Protein AF-A0A2V4AVH8-F1 (afdb_monomer_lite)

Sequence (68 aa):
MFVAEDGVEQRVPWAFMPDVLAELGRAVLSFPSYRSQRNYPGWYWSATMGGRIGFESWVERDHLVALI

Organism: NCBI:txid588067

Foldseek 3Di:
DDQAPVRDDDDDDPVCVVVVVVVRPPDPDDQDDDPPDPADWDWDQDPVVNGIDIDGHPVVVVVVVVVD

pLDDT: mean 78.17, std 8.81, range [56.09, 89.5]

Radius of gyration: 14.02 Å; chains: 1; bounding box: 28×33×29 Å

Secondary structure (DSSP, 8-state):
-EE-TTS-EE---GGGHHHHHHHT-S--------TT-SS--EEEEETTTTEEEEESSHHHHHHHHHT-

Structure (mmCIF, N/CA/C/O backbone):
data_AF-A0A2V4AVH8-F1
#
_entry.id   AF-A0A2V4AVH8-F1
#
loop_
_atom_site.group_PDB
_atom_site.id
_atom_site.type_symbol
_atom_site.label_atom_id
_atom_site.label_alt_id
_atom_site.label_comp_id
_atom_site.label_asym_id
_atom_site.label_entity_id
_atom_site.label_seq_id
_atom_site.pdbx_PDB_ins_code
_atom_site.Cartn_x
_atom_site.Cartn_y
_atom_site.Cartn_z
_atom_site.occupancy
_atom_site.B_iso_or_equiv
_atom_site.auth_seq_id
_atom_site.auth_comp_id
_atom_site.auth_asym_id
_atom_site.auth_atom_id
_atom_site.pdbx_PDB_model_num
ATOM 1 N N . MET A 1 1 ? -1.210 -18.943 -3.140 1.00 66.06 1 MET A N 1
ATOM 2 C CA . MET A 1 1 ? -2.501 -19.017 -2.423 1.00 66.06 1 MET A CA 1
ATOM 3 C C . MET A 1 1 ? -3.128 -17.653 -2.572 1.00 66.06 1 MET A C 1
ATOM 5 O O . MET A 1 1 ? -2.421 -16.681 -2.341 1.00 66.06 1 MET A O 1
ATOM 9 N N . PHE A 1 2 ? -4.351 -17.579 -3.075 1.00 69.06 2 PHE A N 1
ATOM 10 C CA . PHE A 1 2 ? -5.072 -16.328 -3.311 1.00 69.06 2 PHE A CA 1
ATOM 11 C C . PHE A 1 2 ? -6.555 -16.555 -3.022 1.00 69.06 2 PHE A C 1
ATOM 13 O O . PHE A 1 2 ? -7.007 -17.697 -3.029 1.00 69.06 2 PHE A O 1
ATOM 20 N N . VAL A 1 3 ? -7.299 -15.487 -2.759 1.00 71.06 3 VAL A N 1
ATOM 21 C CA . VAL A 1 3 ? -8.750 -15.544 -2.557 1.00 71.06 3 VAL A CA 1
ATOM 22 C C . VAL A 1 3 ? -9.407 -15.000 -3.819 1.00 71.06 3 VAL A C 1
ATOM 24 O O . VAL A 1 3 ? -9.058 -13.905 -4.260 1.00 71.06 3 VAL A O 1
ATOM 27 N N . ALA A 1 4 ? -10.285 -15.789 -4.432 1.00 70.44 4 ALA A N 1
ATOM 28 C CA . ALA A 1 4 ? -11.029 -15.377 -5.619 1.00 70.44 4 ALA A CA 1
ATOM 29 C C . ALA A 1 4 ? -12.182 -14.420 -5.253 1.00 70.44 4 ALA A C 1
ATOM 31 O O . ALA A 1 4 ? -12.476 -14.204 -4.077 1.00 70.44 4 ALA A O 1
ATOM 32 N N . GLU A 1 5 ? -12.828 -13.815 -6.255 1.00 66.94 5 GLU A N 1
ATOM 33 C CA . GLU A 1 5 ? -13.929 -12.851 -6.052 1.00 66.94 5 GLU A CA 1
ATOM 34 C C . GLU A 1 5 ? -15.109 -13.415 -5.246 1.00 66.94 5 GLU A C 1
ATOM 36 O O . GLU A 1 5 ? -15.812 -12.675 -4.561 1.00 66.94 5 GLU A O 1
ATOM 41 N N . ASP A 1 6 ? -15.310 -14.729 -5.290 1.00 75.00 6 ASP A N 1
ATOM 42 C CA . ASP A 1 6 ? -16.314 -15.462 -4.517 1.00 75.00 6 ASP A CA 1
ATOM 43 C C . ASP A 1 6 ? -15.927 -15.665 -3.038 1.00 75.00 6 ASP A C 1
ATOM 45 O O . ASP A 1 6 ? -16.686 -16.258 -2.268 1.00 75.00 6 ASP A O 1
ATOM 49 N N . GLY A 1 7 ? -14.757 -15.171 -2.626 1.00 69.25 7 GLY A N 1
ATOM 50 C CA . GLY A 1 7 ? -14.218 -15.342 -1.282 1.00 69.25 7 GLY A CA 1
ATOM 51 C C . GLY A 1 7 ? -13.613 -16.724 -1.036 1.00 69.25 7 GLY A C 1
ATOM 52 O O . GLY A 1 7 ? -13.233 -17.023 0.099 1.00 69.25 7 GLY A O 1
ATOM 53 N N . VAL A 1 8 ? -13.507 -17.573 -2.063 1.00 77.88 8 VAL A N 1
ATOM 54 C CA . VAL A 1 8 ? -12.943 -18.916 -1.933 1.00 77.88 8 VAL A CA 1
ATOM 55 C C . VAL A 1 8 ? -11.426 -18.849 -2.033 1.00 77.88 8 VAL A C 1
ATOM 57 O O . VAL A 1 8 ? -10.846 -18.310 -2.977 1.00 77.88 8 VAL A O 1
ATOM 60 N N . GLU A 1 9 ? -10.764 -19.432 -1.041 1.00 78.94 9 GLU A N 1
ATOM 61 C CA . GLU A 1 9 ? -9.316 -19.534 -1.021 1.00 78.94 9 GLU A CA 1
ATOM 62 C C . GLU A 1 9 ? -8.828 -20.655 -1.947 1.00 78.94 9 GLU A C 1
ATOM 64 O O . GLU A 1 9 ? -9.178 -21.827 -1.792 1.00 78.94 9 GLU A O 1
ATOM 69 N N . GLN A 1 10 ? -7.973 -20.295 -2.899 1.00 79.25 10 GLN A N 1
ATOM 70 C CA . GLN A 1 10 ? -7.406 -21.200 -3.887 1.00 79.25 10 GLN A CA 1
ATOM 71 C C . GLN A 1 10 ? -5.888 -21.326 -3.714 1.00 79.25 10 GLN A C 1
ATOM 73 O O . GLN A 1 10 ? -5.133 -20.350 -3.611 1.00 79.25 10 GLN A O 1
ATOM 78 N N . ARG A 1 11 ? -5.402 -22.572 -3.708 1.00 83.19 11 ARG A N 1
ATOM 79 C CA . ARG A 1 11 ? -3.969 -22.894 -3.700 1.00 83.19 11 ARG A CA 1
ATOM 80 C C . ARG A 1 11 ? -3.539 -23.365 -5.080 1.00 83.19 11 ARG A C 1
ATOM 82 O O . ARG A 1 11 ? -3.762 -24.513 -5.440 1.00 83.19 11 ARG A O 1
ATOM 89 N N . VAL A 1 12 ? -2.848 -22.493 -5.804 1.00 82.12 12 VAL A N 1
ATOM 90 C CA . VAL A 1 12 ? -2.169 -22.842 -7.056 1.00 8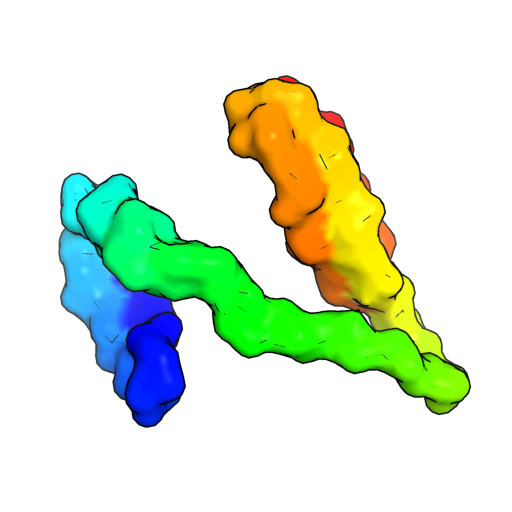2.12 12 VAL A CA 1
ATOM 91 C C . VAL A 1 12 ? -0.661 -22.994 -6.845 1.00 82.12 12 VAL A C 1
ATOM 93 O O . VAL A 1 12 ? -0.097 -22.321 -5.970 1.00 82.12 12 VAL A O 1
ATOM 96 N N . PRO A 1 13 ? 0.016 -23.852 -7.632 1.00 85.94 13 PRO A N 1
ATOM 97 C CA . PRO A 1 13 ? 1.471 -23.843 -7.719 1.00 85.94 13 PRO A CA 1
ATOM 98 C C . PRO A 1 13 ? 1.982 -22.464 -8.155 1.00 85.94 13 PRO A C 1
ATOM 100 O O . PRO A 1 13 ? 1.348 -21.792 -8.966 1.00 85.94 13 PRO A O 1
ATOM 103 N N . TRP A 1 14 ? 3.155 -22.060 -7.656 1.00 77.50 14 TRP A N 1
ATOM 104 C CA . TRP A 1 14 ? 3.736 -20.735 -7.927 1.00 77.50 14 TRP A CA 1
ATOM 105 C C . TRP A 1 14 ? 3.874 -20.420 -9.423 1.00 77.50 14 TRP A C 1
ATOM 107 O O . TRP A 1 14 ? 3.678 -19.282 -9.830 1.00 77.50 14 TRP A O 1
ATOM 117 N N . ALA A 1 15 ? 4.141 -21.439 -10.245 1.00 86.50 15 ALA A N 1
ATOM 118 C CA . ALA A 1 15 ? 4.253 -21.307 -11.697 1.00 86.50 15 ALA A CA 1
ATOM 119 C C . ALA A 1 15 ? 2.995 -20.729 -12.375 1.00 86.50 15 ALA A C 1
ATOM 121 O O . ALA A 1 15 ? 3.124 -20.126 -13.430 1.00 86.50 15 ALA A O 1
ATOM 122 N N . PHE A 1 16 ? 1.815 -20.872 -11.762 1.00 81.00 16 PHE A N 1
ATOM 123 C CA . PHE A 1 16 ? 0.538 -20.373 -12.287 1.00 81.00 16 PHE A CA 1
ATOM 124 C C . PHE A 1 16 ? 0.122 -19.018 -11.693 1.00 81.00 16 PHE A C 1
ATOM 126 O O . PHE A 1 16 ? -0.921 -18.479 -12.052 1.00 81.00 16 PHE A O 1
ATOM 133 N N . MET A 1 17 ? 0.909 -18.444 -10.772 1.00 75.50 17 MET A N 1
ATOM 134 C CA . 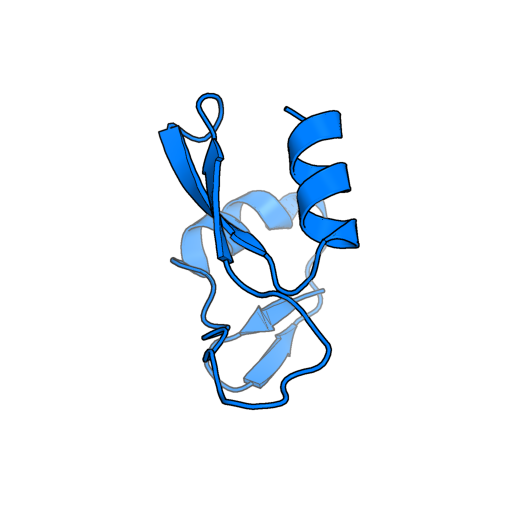MET A 1 17 ? 0.617 -17.113 -10.222 1.00 75.50 17 MET A CA 1
ATOM 135 C C . MET A 1 17 ? 0.526 -16.002 -11.280 1.00 75.50 17 MET A C 1
ATOM 137 O O . MET A 1 17 ? -0.325 -15.136 -11.093 1.00 75.50 17 MET A O 1
ATOM 141 N N . PRO A 1 18 ? 1.332 -15.984 -12.363 1.00 75.94 18 PRO A N 1
ATOM 142 C CA . PRO A 1 18 ? 1.208 -14.964 -13.404 1.00 75.94 18 PRO A CA 1
ATOM 143 C C . PRO A 1 18 ? -0.166 -14.972 -14.084 1.00 75.94 18 PRO A C 1
ATOM 145 O O . PRO A 1 18 ? -0.769 -13.912 -14.235 1.00 75.94 18 PRO A O 1
ATOM 148 N N . ASP A 1 19 ? -0.684 -16.153 -14.433 1.00 78.81 19 ASP A N 1
ATOM 149 C CA . ASP A 1 19 ? -2.005 -16.313 -15.054 1.00 78.81 19 ASP A CA 1
ATOM 150 C C . ASP A 1 19 ? -3.127 -15.908 -14.092 1.00 78.81 19 ASP A C 1
ATOM 152 O O . ASP A 1 19 ? -4.051 -15.190 -14.465 1.00 78.81 19 ASP A O 1
ATOM 156 N N . VAL A 1 20 ? -2.994 -16.279 -12.816 1.00 72.50 20 VAL A N 1
ATOM 157 C CA . VAL A 1 20 ? -3.927 -15.873 -11.758 1.00 72.50 20 VAL A CA 1
ATOM 158 C C . VAL A 1 20 ? -3.931 -14.357 -11.548 1.00 72.50 20 VAL A C 1
ATOM 160 O O . VAL A 1 20 ? -4.991 -13.765 -11.390 1.00 72.50 20 VAL A O 1
ATOM 163 N N . LEU A 1 21 ? -2.768 -13.702 -11.551 1.00 70.75 21 LEU A N 1
ATOM 164 C CA . LEU A 1 21 ? -2.664 -12.241 -11.447 1.00 70.75 21 LEU A CA 1
ATOM 165 C C . LEU A 1 21 ? -3.305 -11.532 -12.645 1.00 70.75 21 LEU A C 1
ATOM 167 O O . LEU A 1 21 ? -3.863 -10.449 -12.479 1.00 70.75 21 LEU A O 1
ATOM 171 N N . ALA A 1 22 ? -3.232 -12.136 -13.833 1.00 69.12 22 ALA A N 1
ATOM 172 C CA . ALA A 1 22 ? -3.902 -11.624 -15.021 1.00 69.12 22 ALA A CA 1
ATOM 173 C C . ALA A 1 22 ? -5.432 -11.784 -14.935 1.00 69.12 22 ALA A C 1
ATOM 175 O O . ALA A 1 22 ? -6.152 -10.868 -15.333 1.00 69.12 22 ALA A O 1
ATOM 176 N N . GLU A 1 23 ? -5.927 -12.903 -14.390 1.00 68.56 23 GLU A N 1
ATOM 177 C CA . GLU A 1 23 ? -7.365 -13.165 -14.210 1.00 68.56 23 GLU A CA 1
ATOM 178 C C . GLU A 1 23 ? -8.008 -12.383 -13.060 1.00 68.56 23 GLU A C 1
ATOM 180 O O . GLU A 1 23 ? -9.135 -11.919 -13.206 1.00 68.56 23 GLU A O 1
ATOM 185 N N . LEU A 1 24 ? -7.310 -12.202 -11.933 1.00 64.06 24 LEU A N 1
ATOM 186 C CA . LEU A 1 24 ? -7.859 -11.547 -10.735 1.00 64.06 24 LEU A CA 1
ATOM 187 C C . LEU A 1 24 ? -8.239 -10.071 -10.949 1.00 64.06 24 LEU A C 1
ATOM 189 O O . LEU A 1 24 ? -8.864 -9.469 -10.076 1.00 64.06 24 LEU A O 1
ATOM 193 N N . GLY A 1 25 ? -7.890 -9.475 -12.093 1.00 62.91 25 GLY A N 1
ATOM 194 C CA . GLY A 1 25 ? -8.258 -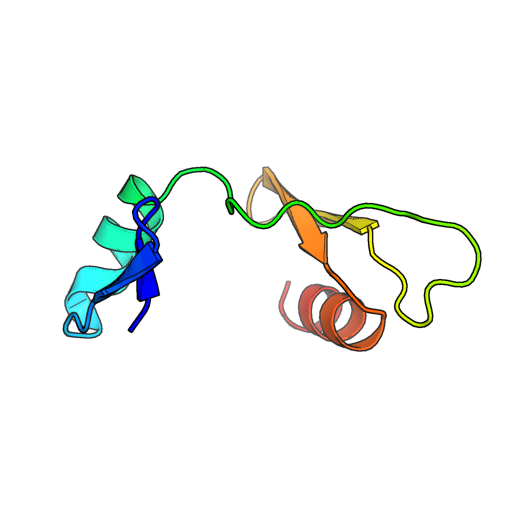8.101 -12.414 1.00 62.91 25 GLY A CA 1
ATOM 195 C C . GLY A 1 25 ? -7.727 -7.090 -11.387 1.00 62.91 25 GLY A C 1
ATOM 196 O O . GLY A 1 25 ? -6.735 -7.323 -10.696 1.00 62.91 25 GLY A O 1
ATOM 197 N N . ARG A 1 26 ? -8.359 -5.908 -11.297 1.00 57.06 26 ARG A N 1
ATOM 198 C CA . ARG A 1 26 ? -7.999 -4.922 -10.260 1.00 57.06 26 ARG A CA 1
ATOM 199 C C . ARG A 1 26 ? -8.229 -5.537 -8.883 1.00 57.06 26 ARG A C 1
ATOM 201 O O . ARG A 1 26 ? -9.310 -6.054 -8.635 1.00 57.06 26 ARG A O 1
ATOM 208 N N . ALA A 1 27 ? -7.261 -5.359 -7.983 1.00 56.09 27 ALA A N 1
ATOM 209 C CA . ALA A 1 27 ? -7.393 -5.719 -6.576 1.00 56.09 27 ALA A CA 1
ATOM 210 C C . ALA A 1 27 ? -8.773 -5.301 -6.028 1.00 56.09 27 ALA A C 1
ATOM 212 O O . ALA A 1 27 ? -9.122 -4.119 -6.034 1.00 56.09 27 ALA A O 1
ATOM 213 N N . VAL A 1 28 ? -9.554 -6.290 -5.587 1.00 56.12 28 VAL A N 1
ATOM 214 C CA . VAL A 1 28 ? -10.948 -6.135 -5.123 1.00 56.12 28 VAL A CA 1
ATOM 215 C C . VAL A 1 28 ? -11.021 -5.482 -3.737 1.00 56.12 28 VAL A C 1
ATOM 217 O O . VAL A 1 28 ? -12.088 -5.068 -3.285 1.00 56.12 28 VAL A O 1
ATOM 220 N N . LEU A 1 29 ? -9.884 -5.332 -3.054 1.00 66.06 29 LEU A N 1
ATOM 221 C CA . LEU A 1 29 ? -9.829 -4.663 -1.763 1.00 66.06 29 LEU A CA 1
ATOM 222 C C . LEU A 1 29 ? -10.032 -3.155 -1.955 1.00 66.06 29 LEU A C 1
ATOM 224 O O . LEU A 1 29 ? -9.131 -2.401 -2.316 1.00 66.06 29 LEU A O 1
ATOM 228 N N . SER A 1 30 ? -11.266 -2.714 -1.722 1.00 65.12 30 SER A N 1
ATOM 229 C CA . SER A 1 30 ? -11.550 -1.310 -1.462 1.00 65.12 30 SER A CA 1
ATOM 230 C C . SER A 1 30 ? -10.881 -0.924 -0.143 1.00 65.12 30 SER A C 1
ATOM 232 O O . SER A 1 30 ? -11.105 -1.579 0.872 1.00 65.12 30 SER A O 1
ATOM 234 N N . PHE A 1 31 ? -10.094 0.153 -0.148 1.00 70.00 31 PHE A N 1
ATOM 235 C CA . PHE A 1 31 ? -9.486 0.728 1.054 1.00 70.00 31 PHE A CA 1
ATOM 236 C C . PHE A 1 31 ? -10.225 2.023 1.423 1.00 70.00 31 PHE A C 1
ATOM 238 O O . PHE A 1 31 ? -9.766 3.120 1.084 1.00 70.00 31 PHE A O 1
ATOM 245 N N . PRO A 1 32 ? -11.424 1.939 2.033 1.00 71.81 32 PRO A N 1
ATOM 246 C CA . PRO A 1 32 ? -12.218 3.118 2.336 1.00 71.81 32 PRO A CA 1
ATOM 247 C C . PRO A 1 32 ? -11.484 4.003 3.343 1.00 71.81 32 PRO A C 1
ATOM 249 O O . PRO A 1 32 ? -10.959 3.521 4.346 1.00 71.81 32 PRO A O 1
ATOM 252 N N . SER A 1 33 ? -11.479 5.309 3.081 1.00 72.44 33 SER A N 1
ATOM 253 C CA . SER A 1 33 ? -10.977 6.313 4.018 1.00 72.44 33 SER A CA 1
ATOM 254 C C . SER A 1 33 ? -12.116 6.796 4.913 1.00 72.44 33 SER A C 1
ATOM 256 O O . SER A 1 33 ? -13.107 7.333 4.417 1.00 72.44 33 SER A O 1
ATOM 258 N N . TYR A 1 34 ? -11.981 6.645 6.230 1.00 80.12 34 TYR A N 1
ATOM 259 C CA . TYR A 1 34 ? -12.959 7.157 7.199 1.00 80.12 34 TYR A CA 1
ATOM 260 C C . TYR A 1 34 ? -12.292 7.896 8.364 1.00 80.12 34 TYR A C 1
ATOM 262 O O . TYR A 1 34 ? -11.114 7.719 8.674 1.00 80.12 34 TYR A O 1
ATOM 270 N N . ARG A 1 35 ? -13.052 8.785 9.018 1.00 80.00 35 ARG A N 1
ATOM 271 C CA . ARG A 1 35 ? -12.544 9.589 10.140 1.00 80.00 35 ARG A CA 1
ATOM 272 C C . ARG A 1 35 ? -12.098 8.669 11.287 1.00 80.00 35 ARG A C 1
ATOM 274 O O . ARG A 1 35 ? -12.821 7.749 11.654 1.00 80.00 35 ARG A O 1
ATOM 281 N N . SER A 1 36 ? -10.933 8.967 11.867 1.00 86.25 36 SER A N 1
ATOM 282 C CA . SER A 1 36 ? -10.300 8.221 12.975 1.00 86.25 36 SER A CA 1
ATOM 283 C C . SER A 1 36 ? -9.732 6.844 12.616 1.00 86.25 36 SER A C 1
ATOM 285 O O . SER A 1 36 ? -9.396 6.061 13.507 1.00 86.25 36 SER A O 1
ATOM 287 N N . GLN A 1 37 ? -9.591 6.547 11.327 1.00 85.25 37 GLN A N 1
ATOM 288 C CA . GLN A 1 37 ? -8.864 5.375 10.869 1.00 85.25 37 GLN A CA 1
ATOM 289 C C . GLN A 1 37 ? -7.385 5.459 11.293 1.00 85.25 37 GLN A C 1
ATOM 291 O O . GLN A 1 37 ? -6.765 6.520 11.238 1.00 85.25 37 GLN A O 1
ATOM 296 N N . ARG A 1 38 ? -6.841 4.342 11.795 1.00 84.44 38 ARG A N 1
ATOM 297 C CA . ARG A 1 38 ? -5.459 4.270 12.312 1.00 84.44 38 ARG A CA 1
ATOM 298 C C . ARG A 1 38 ? -4.426 3.966 11.234 1.00 84.44 38 ARG A C 1
ATOM 300 O O . ARG A 1 38 ? -3.245 4.233 11.436 1.00 84.44 38 ARG A O 1
ATOM 307 N N . ASN A 1 39 ? -4.865 3.364 10.137 1.00 82.94 39 ASN A N 1
ATOM 308 C CA . ASN A 1 39 ? -4.047 3.159 8.958 1.00 82.94 39 ASN A CA 1
ATOM 309 C C . ASN A 1 39 ? -4.287 4.306 7.962 1.00 82.94 39 ASN A C 1
ATOM 311 O O . ASN A 1 39 ? -5.237 5.080 8.094 1.00 82.94 39 ASN A O 1
ATOM 315 N N . TYR A 1 40 ? -3.358 4.468 7.028 1.00 82.94 40 TYR A N 1
ATOM 316 C CA . TYR A 1 40 ? -3.344 5.582 6.084 1.00 82.94 40 TYR A CA 1
ATOM 317 C C . TYR A 1 40 ? -3.413 5.006 4.673 1.00 82.94 40 TYR A C 1
ATOM 319 O O . TYR A 1 40 ? -2.369 4.869 4.034 1.00 82.94 40 TYR A O 1
ATOM 327 N N . PRO A 1 41 ? -4.615 4.627 4.209 1.00 86.94 41 PRO A N 1
ATOM 328 C CA . PRO A 1 41 ? -4.775 4.078 2.879 1.00 86.94 41 PRO A CA 1
ATOM 329 C C . PRO A 1 41 ? -4.603 5.159 1.811 1.00 86.94 41 PRO A C 1
ATOM 331 O O . PRO A 1 41 ? -4.943 6.328 2.018 1.00 86.94 41 PRO A O 1
ATOM 334 N N . GLY A 1 42 ? -4.094 4.773 0.646 1.00 86.25 42 GLY A N 1
ATOM 335 C CA . GLY A 1 42 ? -3.871 5.699 -0.455 1.00 86.25 42 GLY A CA 1
ATOM 336 C C . GLY A 1 42 ? -3.495 5.015 -1.762 1.00 86.25 42 GLY A C 1
ATOM 337 O O . GLY A 1 42 ? -3.483 3.792 -1.878 1.00 86.25 42 GLY A O 1
ATOM 338 N N . TRP A 1 43 ? -3.194 5.842 -2.763 1.00 86.75 43 TRP A N 1
ATOM 339 C CA . TRP A 1 43 ? -2.748 5.400 -4.081 1.00 86.75 43 TRP A CA 1
ATOM 340 C C . TRP A 1 43 ? -1.329 5.886 -4.344 1.00 86.75 43 TRP A C 1
ATOM 342 O O . TRP A 1 43 ? -1.007 7.051 -4.108 1.00 86.75 43 TRP A O 1
ATOM 352 N N . TYR A 1 44 ? -0.502 5.002 -4.883 1.00 85.75 44 TYR A N 1
ATOM 353 C CA . TYR A 1 44 ? 0.848 5.287 -5.343 1.00 85.75 44 TYR A CA 1
ATOM 354 C C . TYR A 1 44 ? 0.935 5.059 -6.858 1.00 85.75 44 TYR A C 1
ATOM 356 O O . TYR A 1 44 ? 0.421 4.063 -7.363 1.00 85.75 44 TYR A O 1
ATOM 364 N N . TRP A 1 45 ? 1.560 5.972 -7.606 1.00 84.31 45 TRP A N 1
ATOM 365 C CA . TRP A 1 45 ? 1.794 5.784 -9.042 1.00 84.31 45 TRP A CA 1
ATOM 366 C C . TRP A 1 45 ? 3.103 5.027 -9.273 1.00 84.31 45 TRP A C 1
ATOM 368 O O . TRP A 1 45 ? 4.176 5.561 -9.001 1.00 84.31 45 TRP A O 1
ATOM 378 N N . SER A 1 46 ? 3.018 3.812 -9.812 1.00 84.62 46 SER A N 1
ATOM 379 C CA . SER A 1 46 ? 4.174 3.019 -10.224 1.00 84.62 46 SER A CA 1
ATOM 380 C C . SER A 1 46 ? 4.463 3.239 -11.703 1.00 84.62 46 SER A C 1
ATOM 382 O O . SER A 1 46 ? 3.640 2.917 -12.561 1.00 84.62 46 SER A O 1
ATOM 384 N N . ALA A 1 47 ? 5.655 3.760 -12.002 1.00 85.62 47 ALA A N 1
ATOM 385 C CA . ALA A 1 47 ? 6.137 3.880 -13.375 1.00 85.62 47 ALA A CA 1
ATOM 386 C C . ALA A 1 47 ? 6.385 2.499 -14.007 1.00 85.62 47 ALA A C 1
ATOM 388 O O . ALA A 1 47 ? 6.020 2.287 -15.159 1.00 85.62 47 ALA A O 1
ATOM 389 N N . THR A 1 48 ? 6.925 1.550 -13.237 1.00 80.50 48 THR A N 1
ATOM 390 C CA . THR A 1 48 ? 7.251 0.188 -13.692 1.00 80.50 48 THR A CA 1
ATOM 391 C C . THR A 1 48 ? 6.007 -0.612 -14.074 1.00 80.50 48 THR A C 1
ATOM 393 O O . THR A 1 48 ? 6.018 -1.326 -15.072 1.00 80.50 48 THR A O 1
ATOM 396 N N . MET A 1 49 ? 4.911 -0.460 -13.323 1.00 80.19 49 MET A N 1
ATOM 397 C CA . MET A 1 49 ? 3.616 -1.069 -13.661 1.00 80.19 49 MET A CA 1
ATOM 398 C C . MET A 1 49 ? 2.730 -0.164 -14.534 1.00 80.19 49 MET A C 1
ATOM 400 O O . MET A 1 49 ? 1.638 -0.574 -14.919 1.00 80.19 49 MET A O 1
ATOM 404 N N . GLY A 1 50 ? 3.161 1.069 -14.829 1.00 84.19 50 GLY A N 1
ATOM 405 C CA . GLY A 1 50 ? 2.393 2.041 -15.613 1.00 84.19 50 GLY A CA 1
ATOM 406 C C . GLY A 1 50 ? 1.016 2.372 -15.023 1.00 84.19 50 GLY A C 1
ATOM 407 O O . GLY A 1 50 ? 0.069 2.613 -15.772 1.00 84.19 50 GLY A O 1
ATOM 408 N N . GLY A 1 51 ? 0.869 2.343 -13.695 1.00 84.75 51 GLY A N 1
ATOM 409 C CA . GLY A 1 51 ? -0.448 2.372 -13.061 1.00 84.75 51 GLY A CA 1
ATOM 410 C C . GLY A 1 51 ? -0.454 2.764 -11.587 1.00 84.75 51 GLY A C 1
ATOM 411 O 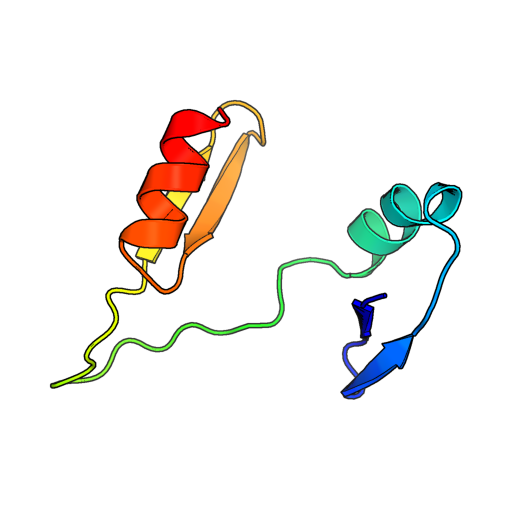O . GLY A 1 51 ? 0.582 3.000 -10.969 1.00 84.75 51 GLY A O 1
ATOM 412 N N . ARG A 1 52 ? -1.662 2.851 -11.014 1.00 85.94 52 ARG A N 1
ATOM 413 C CA . ARG A 1 52 ? -1.865 3.140 -9.587 1.00 85.94 52 ARG A CA 1
ATOM 414 C C . ARG A 1 52 ? -1.915 1.841 -8.792 1.00 85.94 52 ARG A C 1
ATOM 416 O O . ARG A 1 52 ? -2.744 0.985 -9.084 1.00 85.94 52 ARG A O 1
ATOM 423 N N . ILE A 1 53 ? -1.082 1.748 -7.766 1.00 84.56 53 ILE A N 1
ATOM 424 C CA . ILE A 1 53 ? -1.064 0.667 -6.782 1.00 84.56 53 ILE A CA 1
ATOM 425 C C . ILE A 1 53 ? -1.665 1.215 -5.487 1.00 84.56 53 ILE A C 1
ATOM 427 O O . ILE A 1 53 ? -1.280 2.295 -5.033 1.00 84.56 53 ILE A O 1
ATOM 431 N N . GLY A 1 54 ? -2.650 0.518 -4.928 1.00 84.12 54 GLY A N 1
ATOM 432 C CA . GLY A 1 54 ? -3.231 0.877 -3.636 1.00 84.12 54 GLY A CA 1
ATOM 433 C C . GLY A 1 54 ? -2.365 0.368 -2.485 1.00 84.12 54 GLY A C 1
ATOM 434 O O . GLY A 1 54 ? -1.733 -0.678 -2.611 1.00 84.12 54 GLY A O 1
ATOM 435 N N . PHE A 1 55 ? -2.333 1.105 -1.382 1.00 85.56 55 PHE A N 1
ATO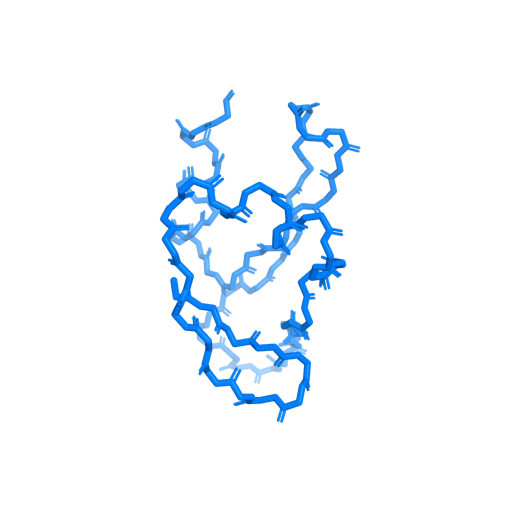M 436 C CA . PHE A 1 55 ? -1.712 0.680 -0.125 1.00 85.56 55 PHE A CA 1
ATOM 437 C C . PHE A 1 55 ? -2.650 0.988 1.041 1.00 85.56 55 PHE A C 1
ATOM 439 O O . PHE A 1 55 ? -3.408 1.959 0.970 1.00 85.56 55 PHE A O 1
ATOM 446 N N . GLU A 1 56 ? -2.589 0.200 2.115 1.00 85.44 56 GLU A N 1
ATOM 447 C CA . GLU A 1 56 ? -3.451 0.366 3.297 1.00 85.44 56 GLU A CA 1
ATOM 448 C C . GLU A 1 56 ? -2.749 1.114 4.431 1.00 85.44 56 GLU A C 1
ATOM 450 O O . GLU A 1 56 ? -3.390 1.706 5.305 1.00 85.44 56 GLU A O 1
ATOM 455 N N . SER A 1 57 ? -1.420 1.123 4.414 1.00 85.94 57 SER A N 1
ATOM 456 C CA . SER A 1 57 ? -0.584 1.689 5.461 1.00 85.94 57 SER A CA 1
ATOM 457 C C . SER A 1 57 ? 0.690 2.340 4.922 1.00 85.94 57 SER A C 1
ATOM 459 O O . SER A 1 57 ? 1.158 2.063 3.818 1.00 85.94 57 SER A O 1
ATOM 461 N N . TRP A 1 58 ? 1.302 3.183 5.759 1.00 86.12 58 TRP A N 1
ATOM 462 C CA . TRP A 1 58 ? 2.618 3.763 5.480 1.00 86.12 58 TRP A CA 1
ATOM 463 C C . TRP A 1 58 ? 3.704 2.707 5.302 1.00 86.12 58 TRP A C 1
ATOM 465 O O . TRP A 1 58 ? 4.529 2.844 4.411 1.00 86.12 58 TRP A O 1
ATOM 475 N N . VAL A 1 59 ? 3.655 1.626 6.084 1.00 89.50 59 VAL A N 1
ATOM 476 C CA . VAL A 1 59 ? 4.625 0.529 5.977 1.00 89.50 59 VAL A CA 1
ATOM 477 C C . VAL A 1 59 ? 4.549 -0.133 4.604 1.00 89.50 59 VAL A C 1
ATOM 479 O O . VAL A 1 59 ? 5.579 -0.416 4.000 1.00 89.50 59 VAL A O 1
ATOM 482 N N . GLU A 1 60 ? 3.351 -0.368 4.074 1.00 87.88 60 GLU A N 1
ATOM 483 C CA . GLU A 1 60 ? 3.200 -0.911 2.719 1.00 87.88 60 GLU A CA 1
ATOM 484 C C . GLU A 1 60 ? 3.658 0.086 1.659 1.00 87.88 60 GLU A C 1
ATOM 486 O O . GLU A 1 60 ? 4.351 -0.303 0.722 1.00 87.88 60 GLU A O 1
ATOM 491 N N . ARG A 1 61 ? 3.340 1.377 1.826 1.00 87.69 61 ARG A N 1
ATOM 492 C CA . ARG A 1 61 ? 3.840 2.426 0.929 1.00 87.69 61 ARG A CA 1
ATOM 493 C C . ARG A 1 61 ? 5.371 2.440 0.888 1.00 87.69 61 ARG A C 1
ATOM 495 O O . ARG A 1 61 ? 5.933 2.527 -0.200 1.00 87.69 61 ARG A O 1
ATOM 502 N N . ASP A 1 62 ? 6.037 2.369 2.037 1.00 88.56 62 ASP A N 1
ATOM 503 C CA . ASP A 1 62 ? 7.501 2.374 2.103 1.00 88.56 62 ASP A CA 1
ATOM 504 C C . ASP A 1 62 ? 8.098 1.160 1.378 1.00 88.56 62 ASP A C 1
ATOM 506 O O . ASP A 1 62 ? 9.055 1.311 0.618 1.00 88.56 62 ASP A O 1
ATOM 510 N N . HIS A 1 63 ? 7.484 -0.020 1.500 1.00 86.56 63 HIS A N 1
ATOM 511 C CA . HIS A 1 63 ? 7.888 -1.188 0.711 1.00 86.56 63 HIS A CA 1
ATOM 512 C C . HIS A 1 63 ? 7.650 -0.998 -0.792 1.00 86.56 63 HIS A C 1
ATOM 514 O O . HIS A 1 63 ? 8.516 -1.357 -1.585 1.00 86.56 63 HIS A O 1
ATOM 520 N N . LEU A 1 64 ? 6.521 -0.407 -1.201 1.00 85.19 64 LEU A N 1
ATOM 521 C CA . LEU A 1 64 ? 6.250 -0.114 -2.614 1.00 85.19 64 LEU A CA 1
ATOM 522 C C . LEU A 1 64 ? 7.293 0.838 -3.212 1.00 85.19 64 LEU A C 1
ATOM 524 O O . LEU A 1 64 ? 7.683 0.660 -4.360 1.00 85.19 64 LEU A O 1
ATOM 528 N N . VAL A 1 65 ? 7.758 1.826 -2.443 1.00 84.75 65 VAL A N 1
ATOM 529 C CA . VAL A 1 65 ? 8.814 2.754 -2.880 1.00 84.75 65 VAL A CA 1
ATOM 530 C C . VAL A 1 65 ? 10.182 2.069 -2.928 1.00 84.75 65 VAL A C 1
ATOM 532 O O . VAL A 1 65 ? 10.973 2.375 -3.812 1.00 84.75 65 VAL A O 1
ATOM 535 N N . ALA A 1 66 ? 10.470 1.154 -2.001 1.00 86.06 66 ALA A N 1
ATOM 536 C CA . ALA A 1 66 ? 11.757 0.460 -1.937 1.00 86.06 66 ALA A CA 1
ATOM 537 C C . ALA A 1 66 ? 11.935 -0.640 -3.003 1.00 86.06 66 ALA A C 1
ATOM 539 O O . ALA A 1 66 ? 13.063 -1.053 -3.261 1.00 86.06 66 ALA A O 1
ATOM 540 N N . LEU A 1 67 ? 10.838 -1.142 -3.579 1.00 73.25 67 LEU A N 1
ATOM 541 C CA . LEU A 1 67 ? 10.819 -2.277 -4.514 1.00 73.25 67 LEU A CA 1
ATOM 542 C C . LEU A 1 67 ? 10.570 -1.875 -5.981 1.00 73.25 67 LEU A C 1
ATOM 544 O O . LEU A 1 67 ? 10.410 -2.757 -6.827 1.00 73.25 67 LEU A O 1
ATOM 548 N N . ILE A 1 68 ? 10.510 -0.574 -6.277 1.00 63.34 68 ILE A N 1
ATOM 549 C CA . ILE A 1 68 ? 10.352 -0.007 -7.630 1.00 63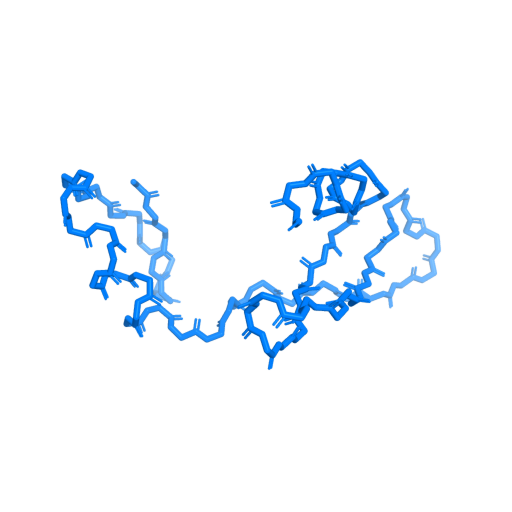.34 68 ILE A CA 1
ATOM 550 C C . ILE A 1 68 ? 11.695 0.431 -8.193 1.00 63.34 68 ILE A C 1
ATOM 552 O O . ILE A 1 68 ? 11.890 0.191 -9.407 1.00 63.34 68 ILE A O 1
#